Protein AF-A0A0R0FWM6-F1 (afdb_monomer)

Solvent-accessible surface area (backbone atoms only — not comparable to full-atom values): 4998 Å² total; per-residue (Å²): 108,72,64,60,52,53,51,48,52,51,54,29,46,77,68,65,30,48,56,98,95,40,70,40,70,66,39,47,52,54,44,36,54,53,42,28,76,76,66,73,43,90,62,54,63,66,59,55,51,52,51,52,52,53,51,52,52,52,49,48,56,52,51,55,54,69,65,40,88,86,62,64,96,57,75,76,60,69,76,73,68,70,129

Radius of gyration: 17.15 Å; Cα contacts (8 Å, |Δi|>4): 42; chains: 1; bounding box: 39×30×41 Å

Organism: Glycine max (NCBI:txid3847)

Mean predicted aligned error: 6.69 Å

Foldseek 3Di:
DVVLLVVLLVVCVVVVQDDPNDGHPVSLVSSQVSCCVPPVDHDDSVNSVVVVVVVVVVVVVVVVQVPDPPDDPDPPVVVVPDD

Sequence (83 aa):
MKHVLAEVLRGQRNLDNKSDGAWKRVAYNTVTAKLYANFEVQVTWENIKNRIKIWRSWYGIVSDILSQSGFDWRWHQIHDCCW

InterPro domains:
  IPR024752 Myb/SANT-like domain [PF12776] (1-73)

Nearest PDB structures (foldseek):
  5no6-assembly2_I  TM=6.541E-01  e=6.349E-01  Homo sapiens
  8vj1-assembly1_A  TM=5.718E-01  e=2.740E+00  Borreliella garinii
  5jdk-assembly1_A  TM=4.958E-01  e=3.316E+00  Schizosaccharomyces pombe 972h-
  6s87-assembly1_A  TM=4.878E-01  e=9.771E+00  Pseudomonas aeruginosa PAO1

Secondary structure (DSSP, 8-state):
-HHHHHHHHHHHHHTT-EETTEE-HHHHHHHHHHHHHHH-----HHHHHHHHHHHHHHHHHHHHHHTSTT--SSGGGGGS---

pLDDT: mean 90.66, std 13.12, range [39.41, 98.06]

Structure (mmCIF, N/CA/C/O backbone):
data_AF-A0A0R0FWM6-F1
#
_entry.id   AF-A0A0R0FWM6-F1
#
loop_
_atom_site.group_PDB
_atom_site.id
_atom_site.type_symbol
_atom_site.label_atom_id
_atom_site.label_alt_id
_atom_site.label_comp_id
_atom_site.label_asym_id
_atom_site.label_entity_id
_atom_site.label_seq_id
_atom_site.pdbx_PDB_ins_code
_atom_site.Cartn_x
_atom_site.Cartn_y
_atom_site.Cartn_z
_atom_site.occupancy
_atom_site.B_iso_or_equiv
_atom_site.auth_seq_id
_atom_site.auth_comp_id
_atom_site.auth_asym_id
_atom_site.auth_atom_id
_atom_site.pdbx_PDB_model_num
ATOM 1 N N . MET A 1 1 ? -7.881 15.289 0.331 1.00 91.25 1 MET A N 1
ATOM 2 C CA . MET A 1 1 ? -8.375 13.890 0.291 1.00 91.25 1 MET A CA 1
ATOM 3 C C . MET A 1 1 ? -7.312 12.834 -0.054 1.00 91.25 1 MET A C 1
ATOM 5 O O . MET A 1 1 ? -7.072 11.968 0.775 1.00 91.25 1 MET A O 1
ATOM 9 N N . LYS A 1 2 ? -6.659 12.869 -1.235 1.00 93.88 2 LYS A N 1
ATOM 10 C CA . LYS A 1 2 ? -5.716 11.808 -1.684 1.00 93.88 2 LYS A CA 1
ATOM 11 C C . LYS A 1 2 ? -4.549 11.552 -0.711 1.00 93.88 2 LYS A C 1
ATOM 13 O O . LYS A 1 2 ? -4.231 10.395 -0.462 1.00 93.88 2 LYS A O 1
ATOM 18 N N . HIS A 1 3 ? -3.956 12.613 -0.158 1.00 96.19 3 HIS A N 1
ATOM 19 C CA . HIS A 1 3 ? -2.898 12.516 0.855 1.00 96.19 3 HIS A CA 1
ATOM 20 C C . HIS A 1 3 ? -3.383 11.784 2.116 1.00 96.19 3 HIS A C 1
ATOM 22 O O . HIS A 1 3 ? -2.807 10.770 2.489 1.00 96.19 3 HIS A O 1
ATOM 28 N N . VAL A 1 4 ? -4.505 12.235 2.695 1.00 96.88 4 VAL A N 1
ATOM 29 C CA . VAL A 1 4 ? -5.130 11.617 3.881 1.00 96.88 4 VAL A CA 1
ATOM 30 C C . VAL A 1 4 ? -5.436 10.139 3.644 1.00 96.88 4 VAL A C 1
ATOM 32 O O . VAL A 1 4 ? -5.135 9.306 4.489 1.00 96.88 4 VAL A O 1
ATOM 35 N N . LEU A 1 5 ? -5.969 9.782 2.470 1.00 97.06 5 LEU A N 1
ATOM 36 C CA . LEU A 1 5 ? -6.193 8.381 2.113 1.00 97.06 5 LEU A CA 1
ATOM 37 C C . LEU A 1 5 ? -4.891 7.561 2.159 1.00 97.06 5 LEU A C 1
ATOM 39 O O . LEU A 1 5 ? -4.874 6.468 2.723 1.00 97.06 5 LEU A O 1
ATOM 43 N N . ALA A 1 6 ? -3.808 8.073 1.567 1.00 97.12 6 ALA A N 1
ATOM 44 C CA . ALA A 1 6 ? -2.523 7.376 1.531 1.00 97.12 6 ALA A CA 1
ATOM 45 C C . ALA A 1 6 ? -1.913 7.234 2.932 1.00 97.12 6 ALA A C 1
ATOM 47 O O . ALA A 1 6 ? -1.368 6.185 3.267 1.00 97.12 6 ALA A O 1
ATOM 48 N N . GLU A 1 7 ? -2.020 8.276 3.749 1.00 98.06 7 GLU A N 1
ATOM 49 C CA . GLU A 1 7 ? -1.547 8.308 5.129 1.00 98.06 7 GLU A CA 1
ATOM 50 C C . GLU A 1 7 ? -2.280 7.290 6.010 1.00 98.06 7 GLU A C 1
ATOM 52 O O . GLU A 1 7 ? -1.635 6.454 6.642 1.00 98.06 7 GLU A O 1
ATOM 57 N N . VAL A 1 8 ? -3.618 7.277 5.979 1.00 97.69 8 VAL A N 1
ATOM 58 C CA . VAL A 1 8 ? -4.420 6.323 6.760 1.00 97.69 8 VAL A CA 1
ATOM 59 C C . VAL A 1 8 ? -4.130 4.893 6.328 1.00 97.69 8 VAL A C 1
ATOM 61 O O . VAL A 1 8 ? -3.890 4.041 7.176 1.00 97.69 8 VAL A O 1
ATOM 64 N N . LEU A 1 9 ? -4.094 4.616 5.020 1.00 97.12 9 LEU A N 1
ATOM 65 C CA . LEU A 1 9 ? -3.759 3.280 4.522 1.00 97.12 9 LEU A CA 1
ATOM 66 C C . LEU A 1 9 ? -2.349 2.848 4.947 1.00 97.12 9 LEU A C 1
ATOM 68 O O . LEU A 1 9 ? -2.147 1.687 5.292 1.00 97.12 9 LEU A O 1
ATOM 72 N N . ARG A 1 10 ? -1.374 3.763 4.968 1.00 96.81 10 ARG A N 1
ATOM 73 C CA . ARG A 1 10 ? -0.023 3.478 5.472 1.00 96.81 10 ARG A CA 1
ATOM 74 C C . ARG A 1 10 ? -0.047 3.115 6.956 1.00 96.81 10 ARG A C 1
ATOM 76 O O . ARG A 1 10 ? 0.527 2.097 7.322 1.00 96.81 10 ARG A O 1
ATOM 83 N N . GLY A 1 11 ? -0.770 3.878 7.776 1.00 98.06 11 GLY A N 1
ATOM 84 C CA . GLY A 1 11 ? -0.969 3.556 9.191 1.00 98.06 11 GLY A CA 1
ATOM 85 C C . GLY A 1 11 ? -1.640 2.195 9.389 1.00 98.06 11 GLY A C 1
ATOM 86 O O . GLY A 1 11 ? -1.169 1.383 10.172 1.00 98.06 11 GLY A O 1
ATOM 87 N N . GLN A 1 12 ? -2.677 1.889 8.606 1.00 97.75 12 GLN A N 1
ATOM 88 C CA . GLN A 1 12 ? -3.355 0.590 8.646 1.00 97.75 12 GLN A CA 1
ATOM 89 C C . GLN A 1 12 ? -2.445 -0.567 8.217 1.00 97.75 12 GLN A C 1
ATOM 91 O O . GLN A 1 12 ? -2.525 -1.651 8.788 1.00 97.75 12 GLN A O 1
ATOM 96 N N . ARG A 1 13 ? -1.552 -0.352 7.244 1.00 96.44 13 ARG A N 1
ATOM 97 C CA . ARG A 1 13 ? -0.542 -1.348 6.868 1.00 96.44 13 ARG A CA 1
ATOM 98 C C . ARG A 1 13 ? 0.426 -1.625 8.018 1.00 96.44 13 ARG A C 1
ATOM 100 O O . ARG A 1 13 ? 0.759 -2.780 8.223 1.00 96.44 13 ARG A O 1
ATOM 107 N N . ASN A 1 14 ? 0.840 -0.593 8.753 1.00 96.88 14 ASN A N 1
ATOM 108 C CA . ASN A 1 14 ? 1.734 -0.734 9.907 1.00 96.88 14 ASN A CA 1
ATOM 109 C C . ASN A 1 14 ? 1.067 -1.435 11.107 1.00 96.88 14 ASN A C 1
ATOM 111 O O . ASN A 1 14 ? 1.763 -1.871 12.011 1.00 96.88 14 ASN A O 1
ATOM 115 N N . LEU A 1 15 ? -0.266 -1.533 11.112 1.00 97.38 15 LEU A N 1
ATOM 116 C CA . LEU A 1 15 ? -1.066 -2.276 12.092 1.00 97.3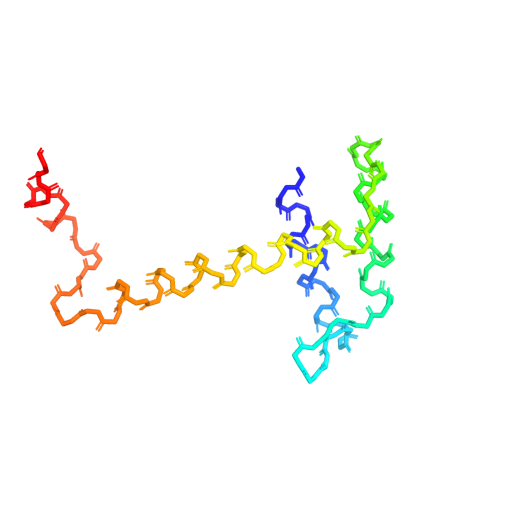8 15 LEU A CA 1
ATOM 117 C C . LEU A 1 15 ? -1.460 -3.678 11.587 1.00 97.38 15 LEU A C 1
ATOM 119 O O . LEU A 1 15 ? -2.446 -4.245 12.051 1.00 97.38 15 LEU A O 1
ATOM 123 N N . ASP A 1 16 ? -0.777 -4.198 10.563 1.00 96.56 16 ASP A N 1
ATOM 124 C CA . ASP A 1 16 ? -1.061 -5.496 9.935 1.00 96.56 16 ASP A CA 1
ATOM 125 C C . ASP A 1 16 ? -2.507 -5.657 9.428 1.00 96.56 16 ASP A C 1
ATOM 127 O O . ASP A 1 16 ? -3.032 -6.766 9.268 1.00 96.56 16 ASP A O 1
ATOM 131 N N . ASN A 1 17 ? -3.173 -4.544 9.097 1.00 97.50 17 ASN A N 1
ATOM 132 C CA . ASN A 1 17 ? -4.503 -4.553 8.480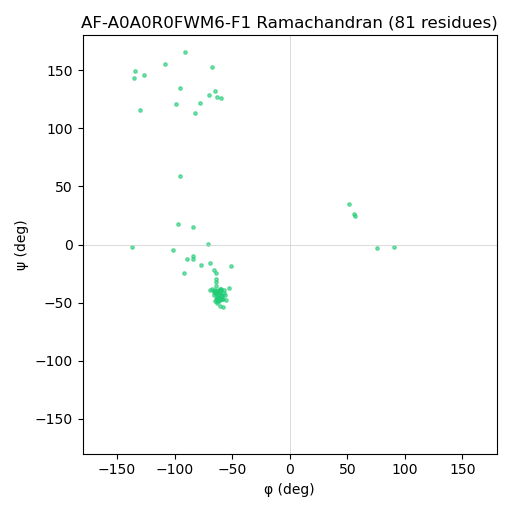 1.00 97.50 17 ASN A CA 1
ATOM 133 C C . ASN A 1 17 ? -4.456 -4.718 6.955 1.00 97.50 17 ASN A C 1
ATOM 135 O O . ASN A 1 17 ? -5.461 -4.527 6.262 1.00 97.50 17 ASN A O 1
ATOM 139 N N . LYS A 1 18 ? -3.296 -5.130 6.439 1.00 94.94 18 LYS A N 1
ATOM 140 C CA . LYS A 1 18 ? -3.093 -5.605 5.076 1.00 94.94 18 LYS A CA 1
ATOM 141 C C . LYS A 1 18 ? -2.350 -6.941 5.119 1.00 94.94 18 LYS A C 1
ATOM 143 O O . LYS A 1 18 ? -1.190 -6.967 5.512 1.00 94.94 18 LYS A O 1
ATOM 148 N N . SER A 1 19 ? -2.990 -8.010 4.662 1.00 88.50 19 SER A N 1
ATOM 149 C CA . SER A 1 19 ? -2.408 -9.355 4.550 1.00 88.50 19 SER A CA 1
ATOM 150 C C . SER A 1 19 ? -2.765 -9.956 3.191 1.00 88.50 19 SER A C 1
ATOM 152 O O . SER A 1 19 ? -3.786 -9.594 2.609 1.00 88.50 19 SER A O 1
ATOM 154 N N . ASP A 1 20 ? -1.898 -10.807 2.640 1.00 87.88 20 ASP A N 1
ATOM 155 C CA . ASP A 1 20 ? -2.140 -11.556 1.390 1.00 87.88 20 ASP A CA 1
ATOM 156 C C . ASP A 1 20 ? -2.596 -10.690 0.201 1.00 87.88 20 ASP A C 1
ATOM 158 O O . ASP A 1 20 ? -3.432 -11.060 -0.620 1.00 87.88 20 ASP A O 1
ATOM 162 N N . GLY A 1 21 ? -2.076 -9.461 0.124 1.00 85.19 21 GLY A N 1
ATOM 163 C CA . GLY A 1 21 ? -2.426 -8.503 -0.927 1.00 85.19 21 GLY A CA 1
ATOM 164 C C . GLY A 1 21 ? -3.796 -7.824 -0.773 1.00 85.19 21 GLY A C 1
ATOM 165 O O . GLY A 1 21 ? -4.090 -6.907 -1.550 1.00 85.19 21 GLY A O 1
ATOM 166 N N . ALA A 1 22 ? -4.580 -8.188 0.244 1.00 92.31 22 ALA A N 1
ATOM 167 C CA . ALA A 1 22 ? -5.894 -7.638 0.556 1.00 92.31 22 ALA A CA 1
ATOM 168 C C . ALA A 1 22 ? -5.873 -6.751 1.813 1.00 92.31 22 ALA A C 1
ATOM 170 O O . ALA A 1 22 ? -5.015 -6.863 2.686 1.00 92.31 22 ALA A O 1
ATOM 171 N N . TRP A 1 23 ? -6.835 -5.833 1.898 1.00 95.94 23 TRP A N 1
ATOM 172 C CA . TRP A 1 23 ? -7.052 -5.009 3.086 1.00 95.94 23 TRP A CA 1
ATOM 173 C C . TRP A 1 23 ? -8.132 -5.641 3.958 1.00 95.94 23 TRP A C 1
ATOM 175 O O . TRP A 1 23 ? -9.187 -6.030 3.453 1.00 95.94 23 TRP A O 1
ATOM 185 N N . LYS A 1 24 ? -7.895 -5.705 5.270 1.00 96.44 24 LYS A N 1
ATOM 186 C CA . LYS A 1 24 ? -8.916 -6.117 6.239 1.00 96.44 24 LYS A CA 1
ATOM 187 C C . LYS A 1 24 ? -10.028 -5.066 6.294 1.00 96.44 24 LYS A C 1
ATOM 189 O O . LYS A 1 24 ? -9.786 -3.877 6.087 1.00 96.44 24 LYS A O 1
ATOM 194 N N . ARG A 1 25 ? -11.249 -5.483 6.650 1.00 96.00 25 ARG A N 1
ATOM 195 C CA . ARG A 1 25 ? -12.422 -4.590 6.760 1.00 96.00 25 ARG A CA 1
ATOM 196 C C . ARG A 1 25 ? -12.168 -3.370 7.654 1.00 96.00 25 ARG A C 1
ATOM 198 O O . ARG A 1 25 ? -12.615 -2.276 7.324 1.00 96.00 25 ARG A O 1
ATOM 205 N N . VAL A 1 26 ? -11.412 -3.544 8.741 1.00 96.94 26 VAL A N 1
ATOM 206 C CA . VAL A 1 26 ? -11.038 -2.448 9.649 1.00 96.94 26 VAL A CA 1
ATOM 207 C C . VAL A 1 26 ? -10.303 -1.319 8.921 1.00 96.94 26 VAL A C 1
ATOM 209 O O . VAL A 1 26 ? -10.634 -0.162 9.144 1.00 96.94 26 VAL A O 1
ATOM 212 N N . ALA A 1 27 ? -9.418 -1.626 7.965 1.00 97.56 27 ALA A N 1
ATOM 213 C CA . ALA A 1 27 ? -8.703 -0.601 7.211 1.00 97.56 27 ALA A CA 1
ATOM 214 C C . ALA A 1 27 ? -9.654 0.243 6.354 1.00 97.56 27 ALA A C 1
ATOM 216 O O . ALA A 1 27 ? -9.528 1.467 6.323 1.00 97.56 27 ALA A O 1
ATOM 217 N N . TYR A 1 28 ? -10.630 -0.395 5.698 1.00 97.44 28 TYR A N 1
ATOM 218 C CA . TYR A 1 28 ? -11.661 0.321 4.948 1.00 97.44 28 TYR A CA 1
ATOM 219 C C . TYR A 1 28 ? -12.484 1.222 5.870 1.00 97.44 28 TYR A C 1
ATOM 221 O O . TYR A 1 28 ? -12.604 2.408 5.582 1.00 97.44 28 TYR A O 1
ATOM 229 N N . ASN A 1 29 ? -12.957 0.705 7.005 1.00 97.44 29 ASN A N 1
ATOM 230 C CA . ASN A 1 29 ? -13.744 1.481 7.967 1.00 97.44 29 ASN A CA 1
ATOM 231 C C . ASN A 1 29 ? -12.961 2.670 8.554 1.00 97.44 29 ASN A C 1
ATOM 233 O O . ASN A 1 29 ? -13.513 3.752 8.737 1.00 97.44 29 ASN A O 1
ATOM 237 N N . THR A 1 30 ? -11.666 2.504 8.841 1.00 97.94 30 THR A N 1
ATOM 238 C CA . THR A 1 30 ? -10.838 3.613 9.333 1.00 97.94 30 THR A CA 1
ATOM 239 C C . THR A 1 30 ? -10.676 4.696 8.269 1.00 97.94 30 THR A C 1
ATOM 241 O O . THR A 1 30 ? -10.749 5.885 8.578 1.00 97.94 30 THR A O 1
ATOM 244 N N . VAL A 1 31 ? -10.488 4.304 7.006 1.00 97.62 31 VAL A N 1
ATOM 245 C CA . VAL A 1 31 ? -10.410 5.252 5.891 1.00 97.62 31 VAL A CA 1
ATOM 246 C C . VAL A 1 31 ? -11.736 5.986 5.701 1.00 97.62 31 VAL A C 1
ATOM 248 O O . VAL A 1 31 ? -11.715 7.211 5.602 1.00 97.62 31 VAL A O 1
ATOM 251 N N . THR A 1 32 ? -12.874 5.284 5.668 1.00 97.62 32 THR A N 1
ATOM 252 C CA . THR A 1 32 ? -14.191 5.922 5.495 1.00 97.62 32 THR A CA 1
ATOM 253 C C . THR A 1 32 ? -14.458 6.925 6.618 1.00 97.62 32 THR A C 1
ATOM 255 O O . THR A 1 32 ? -14.801 8.071 6.336 1.00 97.62 32 THR A O 1
ATOM 258 N N . ALA A 1 33 ? -14.208 6.543 7.876 1.00 97.69 33 ALA A N 1
ATOM 259 C CA . ALA A 1 33 ? -14.382 7.417 9.034 1.00 97.69 33 ALA A CA 1
ATOM 260 C C . ALA A 1 33 ? -13.482 8.659 8.964 1.00 97.69 33 ALA A C 1
ATOM 262 O O . ALA A 1 33 ? -13.946 9.774 9.198 1.00 97.69 33 ALA A O 1
ATOM 263 N N . LYS A 1 34 ? -12.204 8.496 8.589 1.00 97.75 34 LYS A N 1
ATOM 264 C CA . LYS A 1 34 ? -11.275 9.629 8.485 1.00 97.75 34 LYS A CA 1
ATOM 265 C C . LYS A 1 34 ? -11.641 10.575 7.3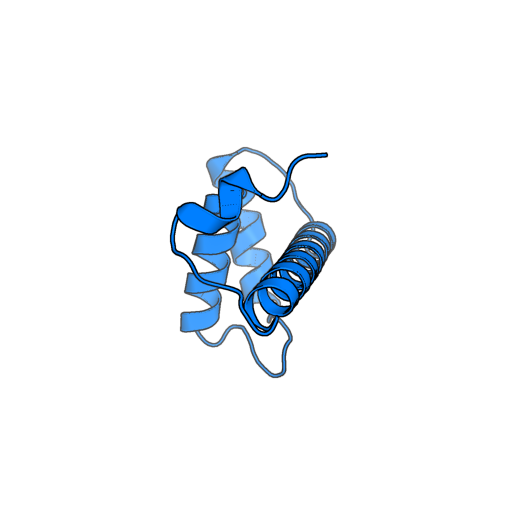44 1.00 97.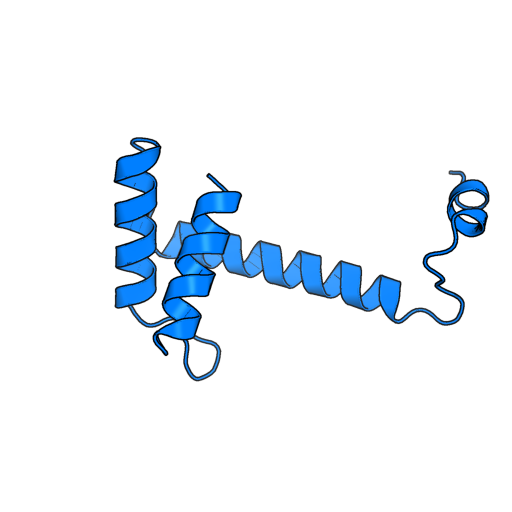75 34 LYS A C 1
ATOM 267 O O . LYS A 1 34 ? -11.498 11.786 7.486 1.00 97.75 34 LYS A O 1
ATOM 272 N N . LEU A 1 35 ? -12.091 10.040 6.211 1.00 97.25 35 LEU A N 1
ATOM 273 C CA . LEU A 1 35 ? -12.502 10.858 5.073 1.00 97.25 35 LEU A CA 1
ATOM 274 C C . LEU A 1 35 ? -13.788 11.632 5.361 1.00 97.25 35 LEU A C 1
ATOM 276 O O . LEU A 1 35 ? -13.851 12.811 5.017 1.00 97.25 35 LEU A O 1
ATOM 280 N N . TYR A 1 36 ? -14.748 11.017 6.052 1.00 97.56 36 TYR A N 1
ATOM 281 C CA . TYR A 1 36 ? -15.944 11.709 6.520 1.00 97.56 36 TYR A CA 1
ATOM 282 C C . TYR A 1 36 ? -15.595 12.818 7.522 1.00 97.56 36 TYR A C 1
ATOM 284 O O . TYR A 1 36 ? -15.996 13.956 7.328 1.00 97.56 36 TYR A O 1
ATOM 292 N N . ALA A 1 37 ? -14.767 12.532 8.532 1.00 97.81 37 ALA A N 1
ATOM 293 C CA . ALA A 1 37 ? -14.413 13.519 9.555 1.00 97.81 37 ALA A CA 1
ATOM 294 C C . ALA A 1 37 ? -13.626 14.726 9.010 1.00 97.81 37 ALA A C 1
ATOM 296 O O . ALA A 1 37 ? -13.751 15.828 9.530 1.00 97.81 37 ALA A O 1
ATOM 297 N N . ASN A 1 38 ? -12.796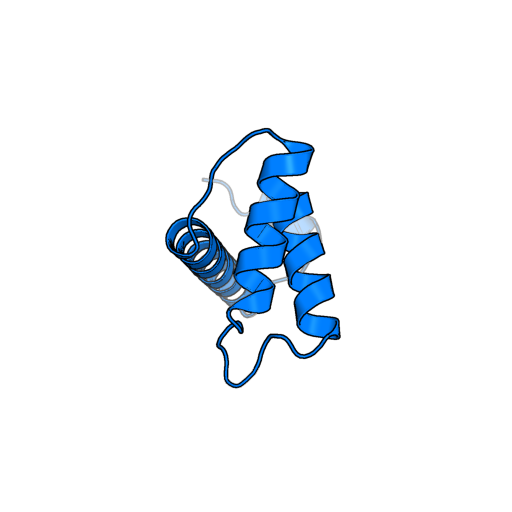 14.527 7.982 1.00 97.50 38 ASN A N 1
ATOM 298 C CA . ASN A 1 38 ? -11.948 15.591 7.440 1.00 97.50 38 ASN A CA 1
ATOM 299 C C . ASN A 1 38 ? -12.589 16.373 6.282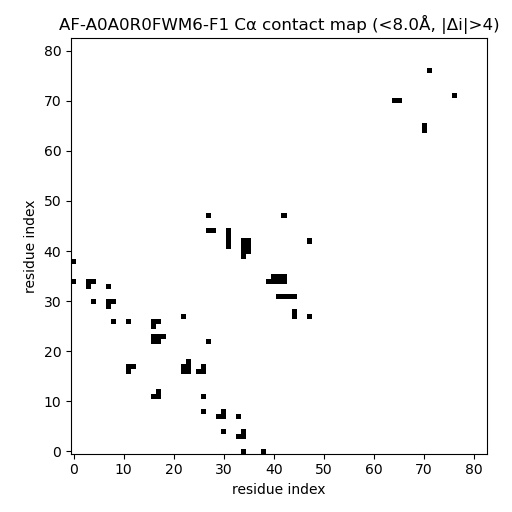 1.00 97.50 38 ASN A C 1
ATOM 301 O O . ASN A 1 38 ? -12.128 17.473 5.985 1.00 97.50 38 ASN A O 1
ATOM 305 N N . PHE A 1 39 ? -13.540 15.778 5.558 1.00 97.00 39 PHE A N 1
ATOM 306 C CA . PHE A 1 39 ? -14.052 16.340 4.301 1.00 97.00 39 PHE A CA 1
ATOM 307 C C . PHE A 1 39 ? -15.577 16.259 4.156 1.00 97.00 39 PHE A C 1
ATOM 309 O O . PHE A 1 39 ? -16.078 16.682 3.122 1.00 97.00 39 PHE A O 1
ATOM 316 N N . GLU A 1 40 ? -16.294 15.665 5.115 1.00 96.75 40 GLU A N 1
ATOM 317 C CA . GLU A 1 40 ? -17.746 15.410 5.057 1.00 96.75 40 GLU A CA 1
ATOM 318 C C . GLU A 1 40 ? -18.182 14.590 3.830 1.00 96.75 40 GLU A C 1
ATOM 320 O O . GLU A 1 40 ? -19.332 14.615 3.398 1.00 96.75 40 GLU A O 1
ATOM 325 N N . VAL A 1 41 ? -17.258 13.804 3.265 1.00 94.75 41 VAL A N 1
ATOM 326 C CA . VAL A 1 41 ? -17.534 12.956 2.102 1.00 94.75 41 VAL A CA 1
ATOM 327 C C . VAL A 1 41 ? -17.809 11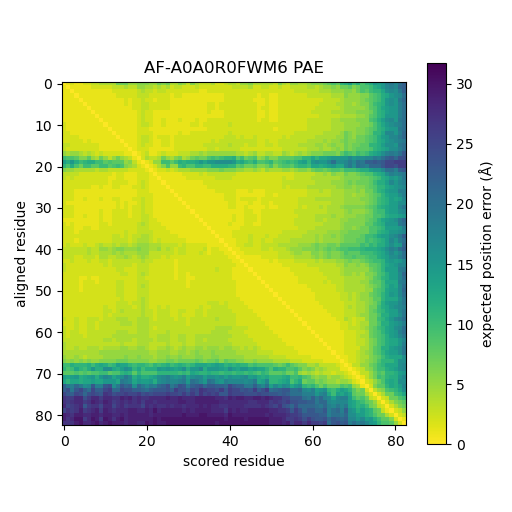.529 2.546 1.00 94.75 41 VAL A C 1
ATOM 329 O O . VAL A 1 41 ? -16.952 10.861 3.129 1.00 94.75 41 VAL A O 1
ATOM 332 N N . GLN A 1 42 ? -18.996 11.038 2.197 1.00 96.00 42 GLN A N 1
ATOM 333 C CA . GLN A 1 42 ? -19.335 9.627 2.309 1.00 96.00 42 GLN A CA 1
ATOM 334 C C . GLN A 1 42 ? -18.702 8.852 1.151 1.00 96.00 42 GLN A C 1
ATOM 336 O O . GLN A 1 42 ? -18.950 9.135 -0.019 1.00 96.00 42 GLN A O 1
ATOM 341 N N . VAL A 1 43 ? -17.870 7.867 1.482 1.00 94.94 43 VAL A N 1
ATOM 342 C CA . VAL A 1 43 ? -17.263 6.955 0.507 1.00 94.94 43 VAL A CA 1
ATOM 343 C C . VAL A 1 43 ? -17.535 5.514 0.903 1.00 94.94 43 VAL A C 1
ATOM 345 O O . VAL A 1 43 ? -17.558 5.176 2.087 1.00 94.94 43 VAL A O 1
ATOM 348 N N . THR A 1 44 ? -17.698 4.650 -0.091 1.00 96.44 44 THR A N 1
ATOM 349 C CA . THR A 1 44 ? -17.831 3.208 0.109 1.00 96.44 44 THR A CA 1
ATOM 350 C C . THR A 1 44 ? -16.467 2.515 0.062 1.00 96.44 44 THR A C 1
ATOM 352 O O . THR A 1 44 ? -15.461 3.072 -0.403 1.00 96.44 44 THR A O 1
ATOM 355 N N . TRP A 1 45 ? -16.411 1.263 0.522 1.00 94.88 45 TRP A N 1
ATOM 356 C CA . TRP A 1 45 ? -15.190 0.461 0.418 1.00 94.88 45 TRP A CA 1
ATOM 357 C C . TRP A 1 45 ? -14.821 0.183 -1.052 1.00 94.88 45 TRP A C 1
ATOM 359 O O . TRP A 1 45 ? -13.632 0.112 -1.373 1.00 94.88 45 TRP A O 1
ATOM 369 N N . GLU A 1 46 ? -15.797 0.115 -1.968 1.00 96.81 46 GLU A N 1
ATOM 370 C CA . GLU A 1 46 ? -15.568 0.018 -3.414 1.00 96.81 46 GLU A CA 1
ATOM 371 C C . GLU A 1 46 ? -14.881 1.271 -3.963 1.00 96.81 46 GLU A C 1
ATOM 373 O O . GLU A 1 46 ? -13.935 1.149 -4.746 1.00 96.81 46 GLU A O 1
ATOM 378 N N . ASN A 1 47 ? -15.278 2.475 -3.521 1.00 95.88 47 ASN A N 1
ATOM 379 C CA . ASN A 1 47 ? -14.601 3.711 -3.931 1.00 95.88 47 ASN A CA 1
ATOM 380 C C . ASN A 1 47 ? -13.117 3.685 -3.525 1.00 95.88 47 ASN A C 1
ATOM 382 O O . ASN A 1 47 ? -12.234 4.005 -4.329 1.00 95.88 47 ASN A O 1
ATOM 386 N N . ILE A 1 48 ? -12.830 3.240 -2.296 1.00 95.81 48 ILE A N 1
ATOM 387 C CA . ILE A 1 48 ? -11.464 3.104 -1.772 1.00 95.81 48 ILE A CA 1
ATOM 388 C C . ILE A 1 48 ? -10.683 2.052 -2.572 1.00 95.81 48 ILE A C 1
ATOM 390 O O . ILE A 1 48 ? -9.555 2.306 -3.004 1.00 95.81 48 ILE A O 1
ATOM 394 N N . LYS A 1 49 ? -11.283 0.883 -2.826 1.00 95.44 49 LYS A N 1
ATOM 395 C CA . LYS A 1 49 ? -10.669 -0.200 -3.608 1.00 95.44 49 LYS A CA 1
ATOM 396 C C . LYS A 1 49 ? -10.334 0.249 -5.032 1.00 95.44 49 LYS A C 1
ATOM 398 O O . LYS A 1 49 ? -9.219 -0.000 -5.494 1.00 95.44 49 LYS A O 1
ATOM 403 N N . ASN A 1 50 ? -11.239 0.968 -5.695 1.00 96.31 50 ASN A N 1
ATOM 404 C CA . ASN A 1 50 ? -11.009 1.524 -7.029 1.00 96.31 50 ASN A CA 1
ATOM 405 C C . ASN A 1 50 ? -9.847 2.520 -7.030 1.00 96.31 50 ASN A C 1
ATOM 407 O O . ASN A 1 50 ? -8.987 2.474 -7.912 1.00 96.31 50 ASN A O 1
ATOM 411 N N . ARG A 1 51 ? -9.749 3.372 -6.004 1.00 96.31 51 ARG A N 1
ATOM 412 C CA . ARG A 1 51 ? -8.633 4.313 -5.884 1.00 96.31 51 ARG A CA 1
ATOM 413 C C . ARG A 1 51 ? -7.286 3.608 -5.713 1.00 96.31 51 ARG A C 1
ATOM 415 O O . ARG A 1 51 ? -6.313 4.000 -6.355 1.00 96.31 51 ARG A O 1
ATOM 422 N N . ILE A 1 52 ? -7.240 2.550 -4.906 1.00 94.88 52 ILE A N 1
ATOM 423 C CA . ILE A 1 52 ? -6.041 1.722 -4.713 1.00 94.88 52 ILE A CA 1
ATOM 424 C C . ILE A 1 52 ? -5.655 1.000 -6.013 1.00 94.88 52 ILE A C 1
ATOM 426 O O . ILE A 1 52 ? -4.468 0.916 -6.331 1.00 94.88 52 ILE A O 1
ATOM 430 N N . LYS A 1 53 ? -6.633 0.510 -6.789 1.00 95.81 53 LYS A N 1
ATOM 431 C CA . LYS A 1 53 ? -6.392 -0.100 -8.109 1.00 95.81 53 LYS A CA 1
ATOM 432 C C . LYS A 1 53 ? -5.725 0.893 -9.065 1.00 95.81 53 LYS A C 1
ATOM 434 O O . LYS A 1 53 ? -4.714 0.559 -9.673 1.00 95.81 53 LYS A O 1
ATOM 439 N N . ILE A 1 54 ? -6.237 2.123 -9.129 1.00 96.88 54 ILE A N 1
ATOM 440 C CA . ILE A 1 54 ? -5.657 3.201 -9.943 1.00 96.88 54 ILE A CA 1
ATOM 441 C C . ILE A 1 54 ? -4.214 3.499 -9.508 1.00 96.88 54 ILE A C 1
ATOM 443 O O . ILE A 1 54 ? -3.327 3.581 -10.348 1.00 96.88 54 ILE A O 1
ATOM 447 N N . TRP A 1 55 ? -3.945 3.612 -8.203 1.00 96.38 55 TRP A N 1
ATOM 448 C CA . TRP A 1 55 ? -2.579 3.819 -7.698 1.00 96.38 55 TRP A CA 1
ATOM 449 C C . TRP A 1 55 ? -1.614 2.703 -8.073 1.00 96.38 55 TRP A C 1
ATOM 451 O O . TRP A 1 55 ? -0.469 2.987 -8.406 1.00 96.38 55 TRP A O 1
ATOM 461 N N . ARG A 1 56 ? -2.072 1.450 -8.063 1.00 95.25 56 ARG A N 1
ATOM 462 C CA . ARG A 1 56 ? -1.254 0.317 -8.502 1.00 95.25 56 ARG A CA 1
ATOM 463 C C . ARG A 1 56 ? -0.918 0.402 -9.990 1.00 95.25 56 ARG A C 1
ATOM 465 O O . ARG A 1 56 ? 0.216 0.127 -10.350 1.00 95.25 56 ARG A O 1
ATOM 472 N N . SER A 1 57 ? -1.873 0.825 -10.820 1.00 97.56 57 SER A N 1
ATOM 473 C CA . SER A 1 57 ? -1.639 1.055 -12.251 1.00 97.56 57 SER A CA 1
ATOM 474 C C . SER A 1 57 ? -0.591 2.143 -12.483 1.00 97.56 57 SER A C 1
ATOM 476 O O . SER A 1 57 ? 0.332 1.936 -13.258 1.00 97.56 57 SER A O 1
ATOM 478 N N . TRP A 1 58 ? -0.694 3.276 -11.777 1.00 97.06 58 TRP A N 1
ATOM 479 C CA . TRP A 1 58 ? 0.300 4.351 -11.871 1.00 97.06 58 TRP A CA 1
ATOM 480 C C . TRP A 1 58 ? 1.681 3.913 -11.402 1.00 97.06 58 TRP A C 1
ATOM 482 O O . TRP A 1 58 ? 2.668 4.238 -12.047 1.00 97.06 58 TRP A O 1
ATOM 492 N N . TYR A 1 59 ? 1.749 3.163 -10.301 1.00 96.31 59 TYR A N 1
ATOM 493 C CA . TYR A 1 59 ? 3.007 2.594 -9.833 1.00 96.31 59 TYR A CA 1
ATOM 494 C C . TYR A 1 59 ? 3.623 1.658 -10.878 1.00 96.31 59 TYR A C 1
ATOM 496 O O . TYR A 1 59 ? 4.823 1.740 -11.091 1.00 96.31 59 TYR A O 1
ATOM 504 N N . GLY A 1 60 ? 2.813 0.830 -11.549 1.00 97.19 60 GLY A N 1
ATOM 505 C CA . GLY A 1 60 ? 3.265 -0.010 -12.661 1.00 97.19 60 GLY A CA 1
ATOM 506 C C . GLY A 1 60 ? 3.882 0.818 -13.784 1.00 97.19 60 GLY A C 1
ATOM 507 O O . GLY A 1 60 ? 5.049 0.634 -14.081 1.00 97.19 60 GLY A O 1
ATOM 508 N N . ILE A 1 61 ? 3.159 1.818 -14.296 1.00 96.75 61 ILE A N 1
ATOM 509 C CA . ILE A 1 61 ? 3.657 2.708 -15.362 1.00 96.75 61 ILE A CA 1
ATOM 510 C C . ILE A 1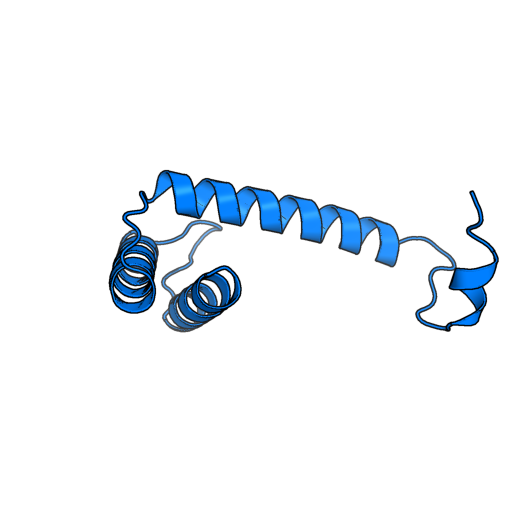 61 ? 4.979 3.377 -14.965 1.00 96.75 61 ILE A C 1
ATOM 512 O O . ILE A 1 61 ? 5.933 3.382 -15.736 1.00 96.75 61 ILE A O 1
ATOM 516 N N . VAL A 1 62 ? 5.050 3.938 -13.754 1.00 95.81 62 VAL A N 1
ATOM 517 C CA . VAL A 1 62 ? 6.283 4.564 -13.260 1.00 95.81 62 VAL A CA 1
ATOM 518 C C . VAL A 1 62 ? 7.395 3.524 -13.147 1.00 95.81 62 VAL A C 1
ATOM 520 O O . VAL A 1 62 ? 8.496 3.777 -13.611 1.00 95.81 62 VAL A O 1
ATOM 523 N N . SER A 1 63 ? 7.122 2.347 -12.587 1.00 96.69 63 SER A N 1
ATOM 524 C CA . SER A 1 63 ? 8.099 1.260 -12.483 1.00 96.69 63 SER A CA 1
ATOM 525 C C . SER A 1 63 ? 8.614 0.813 -13.853 1.00 96.69 63 SER A C 1
ATOM 527 O O . SER A 1 63 ? 9.808 0.566 -13.990 1.00 96.69 63 SER A O 1
ATOM 529 N N . ASP A 1 64 ? 7.743 0.750 -14.859 1.00 96.12 64 ASP A N 1
ATOM 530 C CA . ASP A 1 64 ? 8.096 0.369 -16.226 1.00 96.12 64 ASP A CA 1
ATOM 531 C C . ASP A 1 64 ? 9.032 1.407 -16.858 1.00 96.12 64 ASP A C 1
ATOM 533 O O . ASP A 1 64 ? 10.045 1.029 -17.447 1.00 96.12 64 ASP A O 1
ATOM 537 N N . ILE A 1 65 ? 8.755 2.704 -16.670 1.00 92.38 65 ILE A N 1
ATOM 538 C CA . ILE A 1 65 ? 9.637 3.803 -17.104 1.00 92.38 65 ILE A CA 1
ATOM 539 C C . ILE A 1 65 ? 10.999 3.709 -16.405 1.00 92.38 65 ILE A C 1
ATOM 541 O O . ILE A 1 65 ? 12.033 3.761 -17.064 1.00 92.38 65 ILE A O 1
ATOM 545 N N . LEU A 1 66 ? 11.004 3.523 -15.082 1.00 92.06 66 LEU A N 1
ATOM 546 C CA . LEU A 1 66 ? 12.233 3.434 -14.285 1.00 92.06 66 LEU A CA 1
ATOM 547 C C . LEU A 1 66 ? 13.076 2.195 -14.611 1.00 92.06 66 LEU A C 1
ATOM 549 O O . LEU A 1 66 ? 14.269 2.178 -14.324 1.00 92.06 66 LEU A O 1
ATOM 553 N N . SER A 1 67 ? 12.461 1.162 -15.187 1.00 93.88 67 SER A N 1
ATOM 554 C CA . SER A 1 67 ? 13.147 -0.058 -15.614 1.00 93.88 67 SER A CA 1
ATOM 555 C C . SER A 1 67 ? 13.783 0.034 -17.006 1.00 93.88 67 SER A C 1
ATOM 557 O O . SER A 1 67 ? 14.539 -0.865 -17.374 1.00 93.88 67 SER A O 1
ATOM 559 N N . GLN A 1 68 ? 13.502 1.090 -17.784 1.00 92.88 68 GLN A N 1
ATOM 560 C CA . GLN A 1 68 ? 14.063 1.243 -19.128 1.00 92.88 68 GLN A CA 1
ATOM 561 C C . GLN A 1 68 ? 15.585 1.406 -19.067 1.00 92.88 68 GLN A C 1
ATOM 563 O O . GLN A 1 68 ? 16.116 2.236 -18.324 1.00 92.88 68 GLN A O 1
ATOM 568 N N . SER A 1 69 ? 16.303 0.643 -19.894 1.00 90.50 69 SER A N 1
ATOM 569 C CA . SER A 1 69 ? 17.747 0.811 -20.050 1.00 90.50 69 SER A CA 1
ATOM 570 C C . SER A 1 69 ? 18.053 2.227 -20.533 1.00 90.50 69 SER A C 1
ATOM 572 O O . SER A 1 69 ? 17.528 2.655 -21.559 1.00 90.50 69 SER A O 1
ATOM 574 N N . GLY A 1 70 ? 18.915 2.937 -19.808 1.00 85.75 70 GLY A N 1
ATOM 575 C CA . GLY A 1 70 ? 19.272 4.318 -20.122 1.00 85.75 70 GLY A CA 1
ATOM 576 C C . GLY A 1 70 ? 18.393 5.370 -19.450 1.00 85.75 70 GLY A C 1
ATOM 577 O O . GLY A 1 70 ? 18.700 6.546 -19.609 1.00 85.75 70 GLY A O 1
ATOM 578 N N . PHE A 1 71 ? 17.362 4.997 -18.680 1.00 86.69 71 PHE A N 1
ATOM 579 C CA . PHE A 1 71 ? 16.704 5.949 -17.786 1.00 86.69 71 PHE A CA 1
ATOM 580 C C . PHE A 1 71 ? 17.696 6.430 -16.717 1.00 86.69 71 PHE A C 1
ATOM 582 O O . PHE A 1 71 ? 18.295 5.623 -16.002 1.00 86.69 71 PHE A O 1
ATOM 589 N N . ASP A 1 72 ? 17.843 7.745 -16.585 1.00 83.94 72 ASP A N 1
ATOM 590 C CA . ASP A 1 72 ? 18.595 8.379 -15.509 1.00 83.94 72 ASP A CA 1
ATOM 591 C C . ASP A 1 72 ? 17.789 9.559 -14.952 1.00 83.94 72 ASP A C 1
ATOM 593 O O . ASP A 1 72 ? 17.152 10.311 -15.684 1.00 83.94 72 ASP A O 1
ATOM 597 N N . TRP A 1 73 ? 17.852 9.771 -13.639 1.00 80.88 73 TRP A N 1
ATOM 598 C CA . TRP A 1 73 ? 17.204 10.913 -12.983 1.00 80.88 73 TRP A CA 1
ATOM 599 C C . TRP A 1 73 ? 17.894 12.249 -13.305 1.00 80.88 73 TRP A C 1
ATOM 601 O O . TRP A 1 73 ? 17.491 13.301 -12.804 1.00 80.88 73 TRP A O 1
ATOM 611 N N . ARG A 1 74 ? 18.961 12.225 -14.114 1.00 80.44 74 ARG A N 1
ATOM 612 C CA . ARG A 1 74 ? 19.693 13.416 -14.533 1.00 80.44 74 ARG A CA 1
ATOM 613 C C . ARG A 1 74 ? 18.846 14.251 -15.491 1.00 80.44 74 ARG A C 1
ATOM 615 O O . AR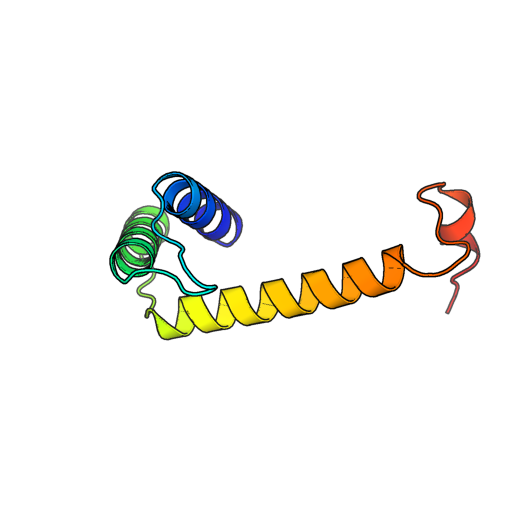G A 1 74 ? 18.391 13.784 -16.529 1.00 80.44 74 ARG A O 1
ATOM 622 N N . TRP A 1 75 ? 18.740 15.539 -15.167 1.00 65.62 75 TRP A N 1
ATOM 623 C CA . TRP A 1 75 ? 17.980 16.566 -15.892 1.00 65.62 75 TRP A CA 1
ATOM 624 C C . TRP A 1 75 ? 18.256 16.655 -17.402 1.00 65.62 75 TRP A C 1
ATOM 626 O O . TRP A 1 75 ? 17.432 17.198 -18.132 1.00 65.62 75 TRP A O 1
ATOM 636 N N . HIS A 1 76 ? 19.373 16.103 -17.881 1.00 62.50 76 HIS A N 1
ATOM 637 C CA . HIS A 1 76 ? 19.750 16.134 -19.293 1.00 62.50 76 HIS A CA 1
ATOM 638 C C . HIS A 1 76 ? 18.771 15.378 -20.211 1.00 62.50 76 HIS A C 1
ATOM 640 O O . HIS A 1 76 ? 18.663 15.747 -21.370 1.00 62.50 76 HIS A O 1
ATOM 646 N N . GLN A 1 77 ? 18.005 14.392 -19.722 1.00 56.78 77 GLN A N 1
ATOM 647 C CA . GLN A 1 77 ? 17.059 13.640 -20.567 1.00 56.78 77 GLN A CA 1
ATOM 648 C C . GLN A 1 77 ? 15.690 14.309 -20.766 1.00 56.78 77 GLN A C 1
ATOM 650 O O . GLN A 1 77 ? 14.931 13.898 -21.639 1.00 56.78 77 GLN A O 1
ATOM 655 N N . ILE A 1 78 ? 15.350 15.348 -19.995 1.00 59.41 78 ILE A N 1
ATOM 656 C CA . ILE A 1 78 ? 14.030 15.999 -20.106 1.00 59.41 78 ILE A CA 1
ATOM 657 C C . ILE A 1 78 ? 13.961 16.926 -21.335 1.00 59.41 78 ILE A C 1
ATOM 659 O O . ILE A 1 78 ? 12.870 17.230 -21.806 1.00 59.41 78 ILE A O 1
ATOM 663 N N . HIS A 1 79 ? 15.106 17.319 -21.903 1.00 56.75 79 HIS A N 1
ATOM 664 C CA . HIS A 1 79 ? 15.162 18.200 -23.074 1.00 56.75 79 HIS A CA 1
ATOM 665 C C . HIS A 1 79 ? 15.133 17.467 -24.431 1.00 56.75 79 HIS A C 1
ATOM 667 O O . HIS A 1 79 ? 14.891 18.116 -25.445 1.00 56.75 79 HIS A O 1
ATOM 673 N N . ASP A 1 80 ? 15.313 16.138 -24.450 1.00 55.38 80 ASP A N 1
ATOM 674 C CA . ASP A 1 80 ? 15.323 15.324 -25.682 1.00 55.38 80 ASP A CA 1
ATOM 675 C C . ASP A 1 80 ? 14.004 14.564 -25.927 1.00 55.38 80 ASP A C 1
ATOM 677 O O . ASP A 1 80 ? 13.805 13.969 -26.984 1.00 55.38 80 ASP A O 1
ATOM 681 N N . CYS A 1 81 ? 13.055 14.635 -24.990 1.00 53.00 81 CYS A N 1
ATOM 682 C CA . CYS A 1 81 ? 11.679 14.172 -25.182 1.00 53.00 81 CYS A CA 1
ATOM 683 C C . CYS A 1 81 ? 10.771 15.338 -25.610 1.00 53.00 81 CYS A C 1
ATOM 685 O O . CYS A 1 81 ? 9.794 15.655 -24.931 1.00 53.00 81 CYS A O 1
ATOM 687 N N . CYS A 1 82 ? 11.094 15.986 -26.731 1.00 48.44 82 CYS A N 1
ATOM 688 C CA . CYS A 1 82 ? 10.149 16.851 -27.435 1.00 48.44 82 CYS A CA 1
ATOM 689 C C . CYS A 1 82 ? 9.240 15.988 -28.322 1.00 48.44 82 CYS A C 1
ATOM 691 O O . CYS A 1 82 ? 9.698 15.385 -29.294 1.00 48.44 82 CYS A O 1
ATOM 693 N N . TRP A 1 83 ? 7.954 15.946 -27.969 1.00 39.41 83 TRP A N 1
ATOM 694 C CA . TRP A 1 83 ? 6.900 16.022 -28.982 1.00 39.41 83 TRP A CA 1
ATOM 695 C C . TRP A 1 83 ? 6.888 17.427 -29.587 1.00 39.41 83 TRP A C 1
ATOM 697 O O . TRP A 1 83 ? 7.222 18.377 -28.839 1.00 39.41 83 TRP A O 1
#